Protein AF-A0A9D1US28-F1 (afdb_monomer)

Mean predicted aligned error: 3.9 Å

pLDDT: mean 93.83, std 8.91, range [52.38, 98.56]

Nearest PDB structures (foldseek):
  7jzn-assembly1_E  TM=5.523E-01  e=4.821E+00  synthetic construct
  7z0t-assembly1_G  TM=4.555E-01  e=2.915E+00  Escherichia coli K-12

Radius of gyration: 15.16 Å; Cα contacts (8 Å, |Δi|>4): 61; chains: 1; bounding box: 25×37×44 Å

Structure (mmCIF, N/CA/C/O backbone):
data_AF-A0A9D1US28-F1
#
_entry.id   AF-A0A9D1US28-F1
#
loop_
_atom_site.group_PDB
_atom_site.id
_atom_site.type_symbol
_atom_site.label_atom_id
_atom_site.label_alt_id
_atom_site.label_comp_id
_atom_site.label_asym_id
_atom_site.label_entity_id
_atom_site.label_seq_id
_atom_site.pdbx_PDB_ins_code
_atom_site.Cartn_x
_atom_site.Cartn_y
_atom_site.Cartn_z
_atom_site.occupancy
_atom_site.B_iso_or_equiv
_atom_site.auth_seq_id
_atom_site.auth_comp_id
_atom_site.auth_asym_id
_atom_site.auth_atom_id
_atom_site.pdbx_PDB_model_num
ATOM 1 N N . MET A 1 1 ? 11.626 -25.365 -14.434 1.00 57.00 1 MET A N 1
ATOM 2 C CA . MET A 1 1 ? 10.945 -25.922 -13.248 1.00 57.00 1 MET A CA 1
ATOM 3 C C . MET A 1 1 ? 11.499 -25.301 -11.966 1.00 57.00 1 MET A C 1
ATOM 5 O O . MET A 1 1 ? 10.688 -24.957 -11.132 1.00 57.00 1 MET A O 1
ATOM 9 N N . GLU A 1 2 ? 12.804 -24.998 -11.868 1.00 61.88 2 GLU A N 1
ATOM 10 C CA . GLU A 1 2 ? 13.409 -24.263 -10.725 1.00 61.88 2 GLU A CA 1
ATOM 11 C C . GLU A 1 2 ? 12.805 -22.879 -10.414 1.00 61.88 2 GLU A C 1
ATOM 13 O O . GLU A 1 2 ? 12.661 -22.519 -9.253 1.00 61.88 2 GLU A O 1
ATOM 18 N N . ASN A 1 3 ? 12.403 -22.106 -11.429 1.00 70.25 3 ASN A N 1
ATOM 19 C CA . ASN A 1 3 ? 12.010 -20.700 -11.237 1.00 70.25 3 ASN A CA 1
ATOM 20 C C . ASN A 1 3 ? 10.708 -20.503 -10.425 1.00 70.25 3 ASN A C 1
ATOM 22 O O . ASN A 1 3 ? 10.466 -19.429 -9.883 1.00 70.25 3 ASN A O 1
ATOM 26 N N . THR A 1 4 ? 9.837 -21.515 -10.375 1.00 76.06 4 THR A N 1
ATOM 27 C CA . THR A 1 4 ? 8.559 -21.436 -9.645 1.00 76.06 4 THR A CA 1
ATOM 28 C C . THR A 1 4 ? 8.737 -21.772 -8.166 1.00 76.06 4 THR A C 1
ATOM 30 O O . THR A 1 4 ? 8.129 -21.113 -7.324 1.00 76.06 4 THR A O 1
ATOM 33 N N . ASP A 1 5 ? 9.613 -22.726 -7.847 1.00 83.56 5 ASP A N 1
ATOM 34 C CA . ASP A 1 5 ? 9.913 -23.113 -6.465 1.00 83.56 5 ASP A CA 1
ATOM 35 C C . ASP A 1 5 ? 10.639 -21.983 -5.722 1.00 83.56 5 ASP A C 1
ATOM 37 O O . ASP A 1 5 ? 10.294 -21.664 -4.586 1.00 83.56 5 ASP A O 1
ATOM 41 N N . GLU A 1 6 ? 11.573 -21.298 -6.391 1.00 84.44 6 GLU A N 1
ATOM 42 C CA . GLU A 1 6 ? 12.281 -20.144 -5.823 1.00 84.44 6 GLU A CA 1
ATOM 43 C C . GLU A 1 6 ? 11.338 -18.961 -5.546 1.00 84.44 6 GLU A C 1
ATOM 45 O O . GLU A 1 6 ? 11.380 -18.361 -4.472 1.00 84.44 6 GLU A O 1
ATOM 50 N N . ALA A 1 7 ? 10.427 -18.654 -6.477 1.00 83.56 7 ALA A N 1
ATOM 51 C CA . ALA A 1 7 ? 9.431 -17.599 -6.290 1.00 83.56 7 ALA A CA 1
ATOM 52 C C . ALA A 1 7 ? 8.443 -17.919 -5.154 1.00 83.56 7 ALA A C 1
ATOM 54 O O . ALA A 1 7 ? 8.039 -17.018 -4.415 1.00 83.56 7 ALA A O 1
ATOM 55 N N . SER A 1 8 ? 8.067 -19.193 -4.999 1.00 86.69 8 SER A N 1
ATOM 56 C CA . SER A 1 8 ? 7.229 -19.650 -3.888 1.00 86.69 8 SER A CA 1
ATOM 57 C C . SER A 1 8 ? 7.955 -19.513 -2.550 1.00 86.69 8 SER A C 1
ATOM 59 O O . SER A 1 8 ? 7.395 -18.952 -1.611 1.00 86.69 8 SER A O 1
ATOM 61 N N . ALA A 1 9 ? 9.217 -19.947 -2.476 1.00 91.50 9 ALA A N 1
ATOM 62 C CA . ALA A 1 9 ? 10.036 -19.822 -1.272 1.00 91.50 9 ALA A CA 1
ATOM 63 C C . ALA A 1 9 ? 10.257 -18.352 -0.876 1.00 91.50 9 ALA A C 1
ATOM 65 O O . ALA A 1 9 ? 10.179 -18.001 0.300 1.00 91.50 9 ALA A O 1
ATOM 66 N N . ALA A 1 10 ? 10.472 -17.463 -1.851 1.00 90.62 10 ALA A N 1
ATOM 67 C CA . ALA A 1 10 ? 10.593 -16.030 -1.596 1.00 90.62 10 ALA A CA 1
ATOM 68 C C . ALA A 1 10 ? 9.293 -15.428 -1.034 1.00 90.62 10 ALA A C 1
ATOM 70 O O . ALA A 1 10 ? 9.342 -14.632 -0.097 1.00 90.62 10 ALA A O 1
ATOM 71 N N . ARG A 1 11 ? 8.128 -15.817 -1.572 1.00 90.88 11 ARG A N 1
ATOM 72 C CA . ARG A 1 11 ? 6.821 -15.386 -1.043 1.00 90.88 11 ARG A CA 1
ATOM 73 C C . ARG A 1 11 ? 6.605 -15.856 0.390 1.00 90.88 11 ARG A C 1
ATOM 75 O O . ARG A 1 11 ? 6.165 -15.064 1.217 1.00 90.88 11 ARG A O 1
ATOM 82 N N . GLU A 1 12 ? 6.945 -17.106 0.687 1.00 93.06 12 GLU A N 1
ATOM 83 C CA . GLU A 1 12 ? 6.865 -17.653 2.043 1.00 93.06 12 GLU A CA 1
ATOM 84 C C . GLU A 1 12 ? 7.773 -16.887 3.013 1.00 93.06 12 GLU A C 1
ATOM 86 O O . GLU A 1 12 ? 7.319 -16.459 4.072 1.00 93.06 12 GLU A O 1
ATOM 91 N N . ALA A 1 13 ? 9.023 -16.620 2.624 1.00 96.25 13 ALA A N 1
ATOM 92 C CA . ALA A 1 13 ? 9.955 -15.847 3.440 1.00 96.25 13 ALA A CA 1
ATOM 93 C C . ALA A 1 13 ? 9.438 -14.425 3.731 1.00 96.25 13 ALA A C 1
ATOM 95 O O . ALA A 1 13 ? 9.567 -13.940 4.853 1.00 96.25 13 ALA A O 1
ATOM 96 N N . ILE A 1 14 ? 8.817 -13.766 2.744 1.00 96.12 14 ILE A N 1
ATOM 97 C CA . ILE A 1 14 ? 8.193 -12.448 2.933 1.00 96.12 14 ILE A CA 1
ATOM 98 C C . ILE A 1 14 ? 7.000 -12.542 3.886 1.00 96.12 14 ILE A C 1
ATOM 100 O O . ILE A 1 14 ? 6.879 -11.697 4.767 1.00 96.12 14 ILE A O 1
ATOM 104 N N . ALA A 1 15 ? 6.131 -13.544 3.734 1.00 94.06 15 ALA A N 1
ATOM 105 C CA . ALA A 1 15 ? 4.972 -13.714 4.606 1.00 94.06 15 ALA A CA 1
ATOM 106 C C . ALA A 1 15 ? 5.394 -13.916 6.071 1.00 94.06 15 ALA A C 1
ATOM 108 O O . ALA A 1 15 ? 4.874 -13.244 6.958 1.00 94.06 15 ALA A O 1
ATOM 109 N N . LEU A 1 16 ? 6.397 -14.766 6.316 1.00 96.44 16 LEU A N 1
ATOM 110 C CA . LEU A 1 16 ? 6.958 -14.977 7.654 1.00 96.44 16 LEU A CA 1
ATOM 111 C C . LEU A 1 16 ? 7.552 -13.691 8.236 1.00 96.44 16 LEU A C 1
ATOM 113 O O . LEU A 1 16 ? 7.298 -13.360 9.391 1.00 96.44 16 LEU A O 1
ATOM 117 N N . TRP A 1 17 ? 8.299 -12.945 7.42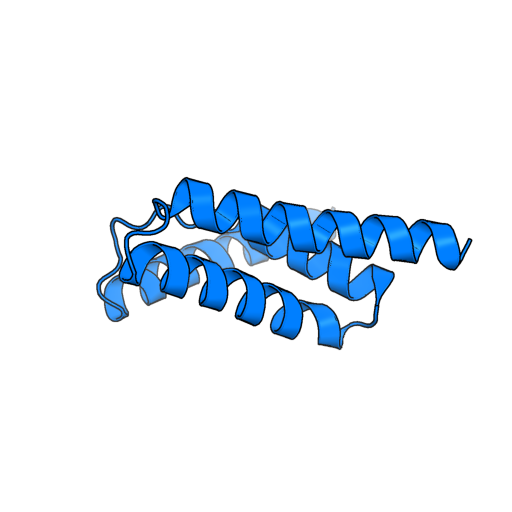3 1.00 97.88 17 TRP A N 1
ATOM 118 C CA . TRP A 1 17 ? 8.874 -11.671 7.839 1.00 97.88 17 TRP A CA 1
ATOM 119 C C . TRP A 1 17 ? 7.807 -10.622 8.176 1.00 97.88 17 TRP A C 1
ATOM 121 O O . TRP A 1 17 ? 7.961 -9.869 9.134 1.00 97.88 17 TRP A O 1
ATOM 131 N N . VAL A 1 18 ? 6.713 -10.566 7.412 1.00 97.44 18 VAL A N 1
ATOM 132 C CA . VAL A 1 18 ? 5.597 -9.650 7.688 1.00 97.44 18 VAL A CA 1
ATOM 133 C C . VAL A 1 18 ? 4.929 -9.988 9.016 1.00 97.44 18 VAL A C 1
ATOM 135 O O . VAL A 1 18 ? 4.663 -9.071 9.787 1.00 97.44 18 VAL A O 1
ATOM 138 N N . GLU A 1 19 ? 4.708 -11.265 9.327 1.00 97.44 19 GLU A N 1
ATOM 139 C CA . GLU A 1 19 ? 4.154 -11.653 10.630 1.00 97.44 19 GLU A CA 1
ATOM 140 C C . GLU A 1 19 ? 5.113 -11.333 11.790 1.00 97.44 19 GLU A C 1
ATOM 142 O O . GLU A 1 19 ? 4.680 -10.788 12.804 1.00 97.44 19 GLU A O 1
ATOM 147 N N . GLU A 1 20 ? 6.422 -11.564 11.630 1.00 98.44 20 GLU A N 1
ATOM 148 C CA . GLU A 1 20 ? 7.435 -11.164 12.621 1.00 98.44 20 GLU A CA 1
ATOM 149 C C . GLU A 1 20 ? 7.440 -9.643 12.849 1.00 98.44 20 GLU A C 1
ATOM 151 O O . GLU A 1 20 ? 7.442 -9.173 13.991 1.00 98.44 20 GLU A O 1
ATOM 156 N N . LEU A 1 21 ? 7.377 -8.857 11.771 1.00 98.25 21 LEU A N 1
ATOM 157 C CA . LEU A 1 21 ? 7.278 -7.403 11.858 1.00 98.25 21 LEU A CA 1
ATOM 158 C C . LEU A 1 21 ? 5.991 -6.951 12.540 1.00 98.25 21 LEU A C 1
ATOM 160 O O . LEU A 1 21 ? 6.051 -6.067 13.392 1.00 98.25 21 LEU A O 1
ATOM 164 N N . LYS A 1 22 ? 4.840 -7.529 12.182 1.00 97.94 22 LYS A N 1
ATOM 165 C CA . LYS A 1 22 ? 3.555 -7.182 12.801 1.00 97.94 22 LYS A CA 1
ATOM 166 C C . LYS A 1 22 ? 3.600 -7.406 14.306 1.00 97.94 22 LYS A C 1
ATOM 168 O O . LYS A 1 22 ? 3.184 -6.524 15.051 1.00 97.94 22 LYS A O 1
ATOM 173 N N . HIS A 1 23 ? 4.168 -8.533 14.725 1.00 98.19 23 HIS A N 1
ATOM 174 C CA . HIS A 1 23 ? 4.336 -8.867 16.129 1.00 98.19 23 HIS A CA 1
ATOM 175 C C . HIS A 1 23 ? 5.213 -7.846 16.866 1.00 98.19 23 HIS A C 1
ATOM 177 O O . HIS A 1 23 ? 4.814 -7.280 17.881 1.00 98.19 23 HIS A O 1
ATOM 183 N N . HIS A 1 24 ? 6.403 -7.549 16.335 1.00 98.44 24 HIS A N 1
ATOM 184 C CA . HIS A 1 24 ? 7.332 -6.607 16.968 1.00 98.44 24 HIS A CA 1
ATOM 185 C C . HIS A 1 24 ? 6.869 -5.144 16.932 1.00 98.44 24 HIS A C 1
ATOM 187 O O . HIS A 1 24 ? 7.369 -4.330 17.709 1.00 98.44 24 HIS A O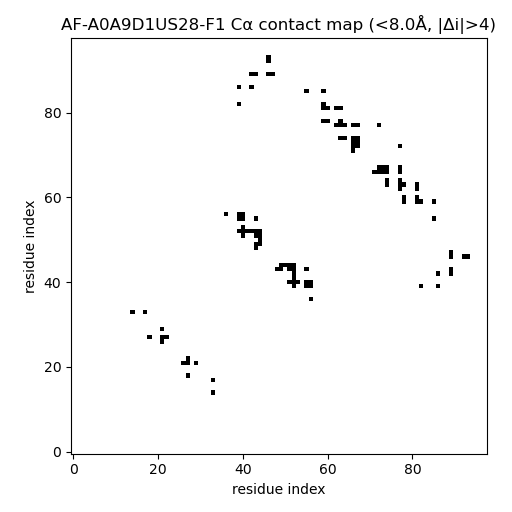 1
ATOM 193 N N . LEU A 1 25 ? 5.942 -4.809 16.035 1.00 97.81 25 LEU A N 1
ATOM 194 C CA . LEU A 1 25 ? 5.327 -3.487 15.924 1.00 97.81 25 LEU A CA 1
ATOM 195 C C . LEU A 1 25 ? 3.957 -3.401 16.616 1.00 97.81 25 LEU A C 1
ATOM 197 O O . LEU A 1 25 ? 3.328 -2.349 16.535 1.00 97.81 25 LEU A O 1
ATOM 201 N N . GLU A 1 26 ? 3.516 -4.467 17.292 1.00 97.81 26 GLU A N 1
ATOM 202 C CA . GLU A 1 26 ? 2.252 -4.536 18.042 1.00 97.81 26 GLU A CA 1
ATOM 203 C C . GLU A 1 26 ? 1.005 -4.277 17.165 1.00 97.81 26 GLU A C 1
ATOM 205 O O . GLU A 1 26 ? 0.059 -3.596 17.566 1.00 97.81 26 GLU A O 1
ATOM 210 N N . ILE A 1 27 ? 1.008 -4.815 15.940 1.00 95.81 27 ILE A N 1
ATOM 211 C CA . ILE A 1 27 ? -0.074 -4.686 14.946 1.00 95.81 27 ILE A CA 1
ATOM 212 C C . ILE A 1 27 ? -0.566 -6.048 14.422 1.00 95.81 27 ILE A C 1
ATOM 214 O O . ILE A 1 27 ? -0.970 -6.164 13.264 1.00 95.81 27 ILE A O 1
ATOM 218 N N . ASP A 1 28 ? -0.538 -7.091 15.255 1.00 96.75 28 ASP A N 1
ATOM 219 C CA . ASP A 1 28 ? -0.895 -8.474 14.894 1.00 96.75 28 ASP A CA 1
ATOM 220 C C . ASP A 1 28 ? -2.276 -8.587 14.209 1.00 96.75 28 ASP A C 1
ATOM 222 O O . ASP A 1 28 ? -2.439 -9.328 13.236 1.00 96.75 28 ASP A O 1
ATOM 226 N N . GLU A 1 29 ? -3.241 -7.785 14.666 1.00 94.75 29 GLU A N 1
ATOM 227 C CA . GLU A 1 29 ? -4.635 -7.763 14.193 1.00 94.75 29 GLU A CA 1
ATOM 228 C C . GLU A 1 29 ? -4.843 -6.973 12.887 1.00 94.75 29 GLU A C 1
ATOM 230 O O . GLU A 1 29 ? -5.951 -6.936 12.350 1.00 94.75 29 GLU A O 1
ATOM 235 N N . VAL A 1 30 ? -3.812 -6.297 12.364 1.00 93.69 30 VAL A N 1
ATOM 236 C CA . VAL A 1 30 ? -3.941 -5.508 11.131 1.00 93.69 30 VAL A CA 1
ATOM 237 C C . VAL 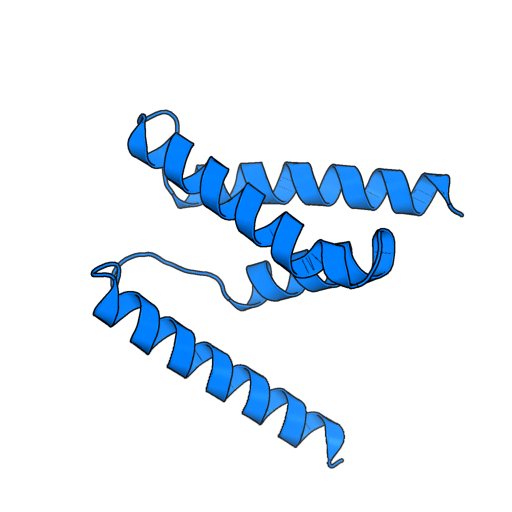A 1 30 ? -3.923 -6.444 9.913 1.00 93.69 30 VAL A C 1
ATOM 239 O O . VAL A 1 30 ? -2.937 -7.163 9.714 1.00 93.69 30 VAL A O 1
ATOM 242 N N . PRO A 1 31 ? -4.969 -6.437 9.059 1.00 92.06 31 PRO A N 1
ATOM 243 C CA . PRO A 1 31 ? -5.073 -7.341 7.916 1.00 92.06 31 PRO A CA 1
ATOM 244 C C . PRO A 1 31 ? -4.212 -6.850 6.738 1.00 92.06 31 PRO A C 1
ATOM 246 O O . PRO A 1 31 ? -4.713 -6.266 5.779 1.00 92.06 31 PRO A O 1
ATOM 249 N N . ILE A 1 32 ? -2.895 -7.061 6.818 1.00 93.38 32 ILE A N 1
ATOM 250 C CA . ILE A 1 32 ? -1.944 -6.667 5.768 1.00 93.38 32 ILE A CA 1
ATOM 251 C C . ILE A 1 32 ? -2.027 -7.636 4.577 1.00 93.38 32 ILE A C 1
ATOM 253 O O . ILE A 1 32 ? -1.610 -8.789 4.673 1.00 93.38 32 ILE A O 1
ATOM 257 N N . ASP A 1 33 ? -2.490 -7.147 3.425 1.00 94.12 33 ASP A N 1
ATOM 258 C CA . ASP A 1 33 ? -2.470 -7.889 2.157 1.00 94.12 33 ASP A CA 1
ATOM 259 C C . ASP A 1 33 ? -1.108 -7.738 1.450 1.00 94.12 33 ASP A C 1
ATOM 261 O O . ASP A 1 33 ? -0.851 -6.786 0.704 1.00 94.12 33 ASP A O 1
ATOM 265 N N . VAL A 1 34 ? -0.207 -8.688 1.710 1.00 94.88 34 VAL A N 1
ATOM 266 C CA . VAL A 1 34 ? 1.152 -8.713 1.144 1.00 94.88 34 VAL A CA 1
ATOM 267 C C . VAL A 1 34 ? 1.137 -8.823 -0.382 1.00 94.88 34 VAL A C 1
ATOM 269 O O . VAL A 1 34 ? 1.921 -8.147 -1.052 1.00 94.88 34 VAL A O 1
ATOM 272 N N . ASP A 1 35 ? 0.250 -9.642 -0.950 1.00 94.25 35 ASP A N 1
ATOM 273 C CA . ASP A 1 35 ? 0.172 -9.842 -2.398 1.00 94.25 35 ASP A CA 1
ATOM 274 C C . ASP A 1 35 ? -0.264 -8.552 -3.107 1.00 94.25 35 ASP A C 1
ATOM 276 O O . ASP A 1 35 ? 0.330 -8.178 -4.125 1.00 94.25 35 ASP A O 1
ATOM 280 N N . ALA A 1 36 ? -1.239 -7.824 -2.553 1.00 94.75 36 ALA A N 1
ATOM 281 C CA . ALA A 1 36 ? -1.660 -6.529 -3.082 1.00 94.75 36 ALA A CA 1
ATOM 282 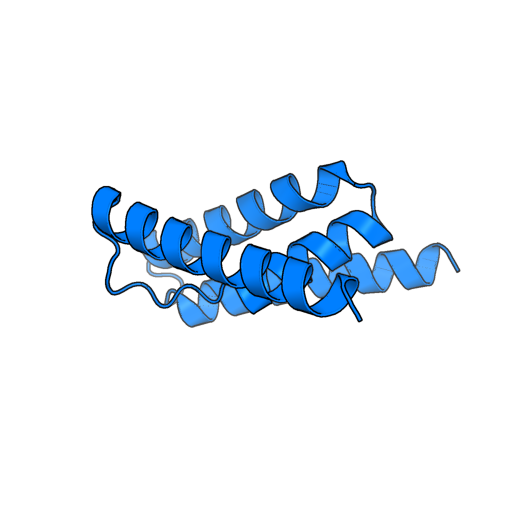C C . ALA A 1 36 ? -0.540 -5.477 -3.015 1.00 94.75 36 ALA A C 1
ATOM 284 O O . ALA A 1 36 ? -0.306 -4.764 -3.997 1.00 94.75 36 ALA A O 1
ATOM 285 N N . ILE A 1 37 ? 0.202 -5.411 -1.902 1.00 96.50 37 ILE A N 1
ATOM 286 C CA . ILE A 1 37 ? 1.342 -4.491 -1.743 1.00 96.50 37 ILE A CA 1
ATOM 287 C C . ILE A 1 37 ? 2.427 -4.787 -2.786 1.00 96.50 37 ILE A C 1
ATOM 289 O O . ILE A 1 37 ? 2.906 -3.873 -3.465 1.00 96.50 37 ILE A O 1
ATOM 293 N N . LEU A 1 38 ? 2.807 -6.058 -2.949 1.00 96.19 38 LEU A N 1
ATOM 294 C CA . LEU A 1 38 ? 3.828 -6.466 -3.916 1.00 96.19 38 LEU A CA 1
ATOM 295 C C . LEU A 1 38 ? 3.369 -6.248 -5.364 1.00 96.19 38 LEU A C 1
ATOM 297 O O . LEU A 1 38 ? 4.183 -5.855 -6.204 1.00 96.19 38 LEU A O 1
ATOM 301 N N . LYS A 1 39 ? 2.077 -6.443 -5.658 1.00 96.75 39 LYS A N 1
ATOM 302 C CA . LYS A 1 39 ? 1.490 -6.126 -6.966 1.00 96.75 39 LYS A CA 1
ATOM 303 C C . LYS A 1 39 ? 1.626 -4.637 -7.282 1.00 96.75 39 LYS A C 1
ATOM 305 O O . LYS A 1 39 ? 2.183 -4.303 -8.326 1.00 96.75 39 LYS A O 1
ATOM 310 N N . LEU A 1 40 ? 1.204 -3.756 -6.371 1.00 98.25 40 LEU A N 1
ATOM 311 C CA . LEU A 1 40 ? 1.307 -2.303 -6.550 1.00 98.25 40 LEU A CA 1
ATOM 312 C C . LEU A 1 40 ? 2.766 -1.848 -6.717 1.00 98.25 40 LEU A C 1
ATOM 314 O O . LEU A 1 40 ? 3.083 -1.048 -7.600 1.00 98.25 40 LEU A O 1
ATOM 318 N N . ALA A 1 41 ? 3.675 -2.382 -5.897 1.00 98.25 41 ALA A N 1
ATOM 319 C CA . ALA A 1 41 ? 5.106 -2.117 -6.019 1.00 98.25 41 ALA A CA 1
ATOM 320 C C . ALA A 1 41 ? 5.633 -2.521 -7.405 1.00 98.25 41 ALA A C 1
ATOM 322 O O . ALA A 1 41 ? 6.352 -1.755 -8.051 1.00 98.25 41 ALA A O 1
ATOM 323 N N . GLY A 1 42 ? 5.248 -3.710 -7.877 1.00 97.88 42 GLY A N 1
ATOM 324 C CA . GLY A 1 42 ? 5.581 -4.207 -9.205 1.00 97.88 42 GLY A CA 1
ATOM 325 C C . GLY A 1 42 ? 5.078 -3.277 -10.307 1.00 97.88 42 GLY A C 1
ATOM 326 O O . GLY A 1 42 ? 5.865 -2.869 -11.159 1.00 97.88 42 GLY A O 1
ATOM 327 N N . GLU A 1 43 ? 3.804 -2.891 -10.279 1.00 98.19 43 GLU A N 1
ATOM 328 C CA . GLU A 1 43 ? 3.205 -1.957 -11.245 1.00 98.19 43 GLU A CA 1
ATOM 329 C C . GLU A 1 43 ? 3.982 -0.631 -11.298 1.00 98.19 43 GLU A C 1
ATOM 331 O O . GLU A 1 43 ? 4.367 -0.169 -12.379 1.00 98.19 43 GLU A O 1
ATOM 336 N N . ALA A 1 44 ? 4.317 -0.061 -10.138 1.00 98.44 44 ALA A N 1
ATOM 337 C CA . ALA A 1 44 ? 5.101 1.166 -10.046 1.00 98.44 44 ALA A CA 1
ATOM 338 C C . ALA A 1 44 ? 6.521 1.015 -10.619 1.00 98.44 44 ALA A C 1
ATOM 340 O O . ALA A 1 44 ? 6.987 1.879 -11.371 1.00 98.44 44 ALA A O 1
ATOM 341 N N . ALA A 1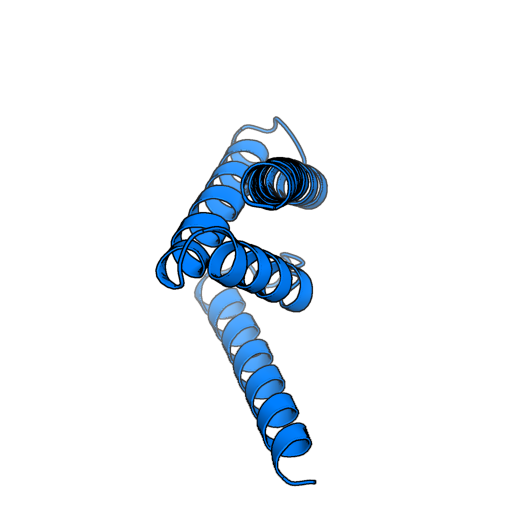 45 ? 7.206 -0.087 -10.302 1.00 98.31 45 ALA A N 1
ATOM 342 C CA . ALA A 1 45 ? 8.559 -0.358 -10.781 1.00 98.31 45 ALA A CA 1
ATOM 343 C C . ALA A 1 45 ? 8.644 -0.495 -12.307 1.00 98.31 45 ALA A C 1
ATOM 345 O O . ALA A 1 45 ? 9.628 -0.043 -12.896 1.00 98.31 45 ALA A O 1
ATOM 346 N N . HIS A 1 46 ? 7.636 -1.112 -12.932 1.00 97.44 46 HIS A N 1
ATOM 347 C CA . HIS A 1 46 ? 7.595 -1.304 -14.384 1.00 97.44 46 HIS A CA 1
ATOM 348 C C . HIS A 1 46 ? 7.175 -0.033 -15.131 1.00 97.44 46 HIS A C 1
ATOM 350 O O . HIS A 1 46 ? 7.701 0.242 -16.206 1.00 97.44 46 HIS A O 1
ATOM 356 N N . THR A 1 47 ? 6.261 0.754 -14.562 1.00 97.50 47 THR A N 1
ATOM 357 C CA . THR A 1 47 ? 5.658 1.910 -15.247 1.00 97.50 47 THR A CA 1
ATOM 358 C C . THR A 1 47 ? 6.461 3.204 -15.078 1.00 97.50 47 THR A C 1
ATOM 360 O O . THR A 1 47 ? 6.464 4.077 -15.952 1.00 97.50 47 THR A O 1
ATOM 363 N N . VAL A 1 48 ? 7.123 3.380 -13.929 1.00 96.94 48 VAL A N 1
ATOM 364 C CA . VAL A 1 48 ? 7.865 4.609 -13.607 1.00 96.94 48 VAL A CA 1
ATOM 365 C C . VAL A 1 48 ? 9.364 4.374 -13.759 1.00 96.94 48 VAL A C 1
ATOM 367 O O . VAL A 1 48 ? 9.947 4.848 -14.727 1.00 96.94 48 VAL A O 1
ATOM 370 N N . VAL A 1 49 ? 9.968 3.669 -12.798 1.00 97.56 49 VAL A N 1
ATOM 371 C CA . VAL A 1 49 ? 11.350 3.157 -12.753 1.00 97.56 49 VAL A CA 1
ATOM 372 C C . VAL A 1 49 ? 11.458 2.211 -11.552 1.00 97.56 49 VAL A C 1
ATOM 374 O O . VAL A 1 49 ? 10.705 2.365 -10.593 1.00 97.56 49 VAL A O 1
ATOM 377 N N . ARG A 1 50 ? 12.438 1.294 -11.519 1.00 97.75 50 ARG A N 1
ATOM 378 C CA . ARG A 1 50 ? 12.584 0.326 -10.407 1.00 97.75 50 ARG A CA 1
ATOM 379 C C . ARG A 1 50 ? 12.518 0.938 -8.990 1.00 97.75 50 ARG A C 1
ATOM 381 O O . ARG A 1 50 ? 11.820 0.360 -8.161 1.00 97.75 50 ARG A O 1
ATOM 388 N N . PRO A 1 51 ? 13.154 2.091 -8.685 1.00 98.25 51 PRO A N 1
ATOM 389 C CA . PRO A 1 51 ? 13.044 2.722 -7.364 1.00 98.25 51 PRO A CA 1
ATOM 390 C C . PRO A 1 51 ? 11.644 3.232 -6.982 1.00 98.25 51 PRO A C 1
ATOM 392 O O . PRO A 1 51 ? 11.432 3.585 -5.826 1.00 98.25 51 PRO A O 1
ATOM 395 N N . ALA A 1 52 ? 10.685 3.286 -7.910 1.00 98.38 52 ALA A N 1
ATOM 396 C CA . ALA A 1 52 ? 9.325 3.736 -7.623 1.00 98.38 52 ALA A CA 1
ATOM 397 C C . ALA A 1 52 ? 8.529 2.738 -6.769 1.00 98.38 52 ALA A C 1
ATOM 399 O O . ALA A 1 52 ? 7.623 3.169 -6.061 1.00 98.38 52 ALA A O 1
ATOM 400 N N . ALA A 1 53 ? 8.882 1.445 -6.788 1.00 98.50 53 ALA A N 1
ATOM 401 C CA . ALA A 1 53 ? 8.258 0.416 -5.951 1.00 98.50 53 ALA A CA 1
ATOM 402 C C . ALA A 1 53 ? 8.194 0.817 -4.461 1.00 98.50 53 ALA A C 1
ATOM 404 O O . ALA A 1 53 ? 7.089 1.032 -3.962 1.00 98.50 53 ALA A O 1
ATOM 405 N N . PRO A 1 54 ? 9.333 0.991 -3.755 1.00 98.25 54 PRO A N 1
ATOM 406 C CA . PRO A 1 54 ? 9.317 1.307 -2.326 1.00 98.25 54 PRO A CA 1
ATOM 407 C C . PRO A 1 54 ? 8.727 2.687 -2.015 1.00 98.25 54 PRO A C 1
ATOM 409 O O . PRO A 1 54 ? 8.078 2.859 -0.987 1.00 98.25 54 PRO A O 1
ATOM 412 N N . VAL A 1 55 ? 8.928 3.678 -2.892 1.00 98.50 55 VAL A N 1
ATOM 413 C CA . VAL A 1 55 ? 8.386 5.033 -2.689 1.00 98.50 55 VAL A CA 1
ATOM 414 C C . VAL A 1 55 ? 6.859 5.020 -2.757 1.00 98.50 55 VAL A C 1
ATOM 416 O O . VAL A 1 55 ? 6.205 5.653 -1.932 1.00 98.50 55 VAL A O 1
ATOM 419 N N . THR A 1 56 ? 6.291 4.267 -3.703 1.00 98.56 56 THR A N 1
ATOM 420 C CA . THR A 1 56 ? 4.838 4.154 -3.876 1.00 98.56 56 THR A CA 1
ATOM 421 C C . THR A 1 56 ? 4.203 3.494 -2.660 1.00 98.56 56 THR A C 1
ATOM 423 O O . THR A 1 56 ? 3.309 4.080 -2.058 1.00 98.56 56 THR A O 1
ATOM 426 N N . THR A 1 57 ? 4.700 2.324 -2.248 1.00 98.19 57 THR A N 1
ATOM 427 C CA . THR A 1 57 ? 4.114 1.576 -1.125 1.00 98.19 57 THR A CA 1
ATOM 428 C C . THR A 1 57 ? 4.277 2.287 0.215 1.00 98.19 57 THR A C 1
ATOM 430 O O . THR A 1 57 ? 3.397 2.194 1.067 1.00 98.19 57 THR A O 1
ATOM 433 N N . PHE A 1 58 ? 5.373 3.028 0.414 1.00 98.44 58 PHE A N 1
ATOM 434 C CA . PHE A 1 58 ? 5.540 3.847 1.615 1.00 98.44 58 PHE A CA 1
ATOM 435 C C . PHE A 1 58 ? 4.483 4.955 1.689 1.00 98.44 58 PHE A C 1
ATOM 437 O O . PHE A 1 58 ? 3.837 5.116 2.720 1.00 98.44 58 PHE A O 1
ATOM 444 N N . ILE A 1 59 ? 4.283 5.709 0.602 1.00 98.50 59 ILE A N 1
ATOM 445 C CA . ILE A 1 59 ? 3.335 6.831 0.585 1.00 98.50 59 ILE A CA 1
ATOM 446 C C . ILE A 1 59 ? 1.893 6.334 0.736 1.00 98.50 59 ILE A C 1
ATOM 448 O O . ILE A 1 59 ? 1.142 6.917 1.517 1.00 98.50 59 ILE A O 1
ATOM 452 N N . THR A 1 60 ? 1.501 5.264 0.035 1.00 98.38 60 THR A N 1
ATOM 453 C CA . THR A 1 60 ? 0.137 4.722 0.148 1.00 98.38 60 THR A CA 1
ATOM 454 C C . THR A 1 60 ? -0.147 4.203 1.554 1.00 98.38 60 THR A C 1
ATOM 456 O O . THR A 1 60 ? -1.179 4.552 2.127 1.00 98.38 60 THR A O 1
ATOM 459 N N . GLY A 1 61 ? 0.792 3.462 2.153 1.00 97.69 61 GLY A N 1
ATOM 460 C CA . GLY A 1 61 ? 0.683 3.002 3.538 1.00 97.69 61 GLY A CA 1
ATOM 461 C C . GLY A 1 61 ? 0.644 4.154 4.546 1.00 97.69 61 GLY A C 1
ATOM 462 O O . GLY A 1 61 ? -0.178 4.151 5.460 1.00 97.69 61 GLY A O 1
ATOM 463 N N . TYR A 1 62 ? 1.477 5.182 4.354 1.00 98.25 62 TYR A N 1
ATOM 464 C CA . TYR A 1 62 ? 1.506 6.359 5.224 1.00 98.25 62 TYR A CA 1
ATOM 465 C C . TYR A 1 62 ? 0.180 7.131 5.201 1.00 98.25 62 TYR A C 1
ATOM 467 O O . TYR A 1 62 ? -0.351 7.477 6.255 1.00 98.25 62 TYR A O 1
ATOM 475 N N . VAL A 1 63 ? -0.392 7.364 4.016 1.00 98.00 63 VAL A N 1
ATOM 476 C CA . VAL A 1 63 ? -1.691 8.042 3.877 1.00 98.00 63 VAL A CA 1
ATOM 477 C C . VAL A 1 63 ? -2.825 7.198 4.459 1.00 98.00 63 VAL A C 1
ATOM 479 O O . VAL A 1 63 ? -3.689 7.750 5.138 1.00 98.00 63 VAL A O 1
ATOM 482 N N . ALA A 1 64 ? -2.805 5.876 4.262 1.00 96.94 64 ALA A N 1
ATOM 483 C CA . ALA A 1 64 ? -3.796 4.987 4.860 1.00 96.94 64 ALA A CA 1
ATOM 484 C C . ALA A 1 64 ? -3.758 5.045 6.398 1.00 96.94 64 ALA A C 1
ATOM 486 O O . ALA A 1 64 ? -4.793 5.228 7.041 1.00 96.94 64 ALA A O 1
ATOM 487 N N . GLY A 1 65 ? -2.556 4.993 6.982 1.00 96.50 65 GLY A N 1
ATOM 488 C CA . GLY A 1 65 ? -2.356 5.147 8.424 1.00 96.50 65 GLY A CA 1
ATOM 489 C C . GLY A 1 65 ? -2.798 6.516 8.948 1.00 96.50 65 GLY A C 1
ATOM 490 O O . GLY A 1 65 ? -3.446 6.592 9.990 1.00 96.50 65 GLY A O 1
ATOM 491 N N . LEU A 1 66 ? -2.524 7.603 8.216 1.00 98.31 66 LEU A N 1
ATOM 492 C CA . LEU A 1 66 ? -3.002 8.945 8.570 1.00 98.31 66 LEU A CA 1
ATOM 493 C C . LEU A 1 66 ? -4.534 9.049 8.551 1.00 98.31 66 LEU A C 1
ATOM 495 O O . LEU A 1 66 ? -5.121 9.640 9.461 1.00 98.31 66 LEU A O 1
ATOM 499 N N . ALA A 1 67 ? -5.192 8.484 7.538 1.00 98.00 67 ALA A N 1
ATOM 500 C CA . ALA A 1 67 ? -6.650 8.494 7.428 1.00 98.00 67 ALA A CA 1
ATOM 501 C C . ALA A 1 67 ? -7.309 7.693 8.563 1.00 98.00 67 ALA A C 1
ATOM 503 O O . ALA A 1 67 ? -8.277 8.160 9.165 1.00 98.00 67 ALA A O 1
ATOM 504 N N . GLN A 1 68 ? -6.734 6.540 8.918 1.00 96.75 68 GLN A N 1
ATOM 505 C CA . GLN A 1 68 ? -7.179 5.754 10.066 1.00 96.75 68 GLN A CA 1
ATOM 506 C C . GLN A 1 68 ? -6.973 6.508 11.387 1.00 96.75 68 GLN A C 1
ATOM 508 O O . GLN A 1 68 ? -7.904 6.624 12.182 1.00 96.75 68 GLN A O 1
ATOM 513 N N . ALA A 1 69 ? -5.781 7.066 11.615 1.00 96.88 69 ALA A N 1
ATOM 514 C CA . ALA A 1 69 ? -5.443 7.771 12.853 1.00 96.88 69 ALA A CA 1
ATOM 515 C C . ALA A 1 69 ? -6.273 9.047 13.071 1.00 96.88 69 ALA A C 1
ATOM 517 O O . ALA A 1 69 ? -6.542 9.430 14.208 1.00 96.88 69 ALA A O 1
ATOM 518 N N . SER A 1 70 ? -6.691 9.706 11.989 1.00 97.75 70 SER A N 1
ATOM 519 C CA . SER A 1 70 ? -7.559 10.889 12.035 1.00 97.75 70 SER A CA 1
ATOM 520 C C . SER A 1 70 ? -9.054 10.559 12.113 1.00 97.75 70 SER A C 1
ATOM 522 O O . SER A 1 70 ? -9.867 11.473 12.259 1.00 97.75 70 SER A O 1
ATOM 524 N N . GLY A 1 71 ? -9.432 9.279 12.021 1.00 97.50 71 GLY A N 1
ATOM 525 C CA . GLY A 1 71 ? -10.828 8.840 11.982 1.00 97.50 71 GLY A CA 1
ATOM 526 C C . GLY A 1 71 ? -11.555 9.186 10.680 1.00 97.50 71 GLY A C 1
ATOM 527 O O . GLY A 1 71 ? -12.783 9.147 10.648 1.00 97.50 71 GLY A O 1
ATOM 528 N N . GLN A 1 72 ? -10.829 9.542 9.614 1.00 97.50 72 GLN A N 1
ATOM 529 C CA . GLN A 1 72 ? -11.420 9.854 8.310 1.00 97.50 72 GLN A CA 1
ATOM 530 C C . GLN A 1 72 ? -11.994 8.618 7.614 1.00 97.50 72 GLN A C 1
ATOM 532 O O . GLN A 1 72 ? -13.020 8.724 6.948 1.00 97.50 72 GLN A O 1
ATOM 537 N N . ALA A 1 73 ? -11.330 7.471 7.752 1.00 97.44 73 ALA A N 1
ATOM 538 C CA . ALA A 1 73 ? -11.741 6.198 7.169 1.00 97.44 73 ALA A CA 1
ATOM 539 C C . ALA A 1 73 ? -11.162 5.031 7.981 1.00 97.44 73 ALA A C 1
ATOM 541 O O . ALA A 1 73 ? -10.168 5.190 8.690 1.00 97.44 73 ALA A O 1
ATOM 542 N N . GLY A 1 74 ? -11.766 3.846 7.870 1.00 96.44 74 GLY A N 1
ATOM 543 C CA . GLY A 1 74 ? -11.182 2.618 8.422 1.00 96.44 74 GLY A CA 1
ATOM 544 C C . GLY A 1 74 ? -9.916 2.192 7.664 1.00 96.44 74 GLY A C 1
ATOM 545 O O . GLY A 1 74 ? -9.704 2.615 6.529 1.00 96.44 74 GLY A O 1
ATOM 546 N N . TYR A 1 75 ? -9.095 1.321 8.262 1.00 93.88 75 TYR A N 1
ATOM 547 C CA . TYR A 1 75 ? -7.849 0.823 7.653 1.00 93.88 75 TYR A CA 1
ATOM 548 C C . TYR A 1 75 ? -8.051 0.262 6.235 1.00 93.88 75 TYR A C 1
ATOM 550 O O . TYR A 1 75 ? -7.344 0.649 5.305 1.00 93.88 75 TYR A O 1
ATOM 558 N N . GLU A 1 76 ? -9.033 -0.627 6.062 1.00 94.81 76 GLU A N 1
ATOM 559 C CA . GLU A 1 76 ? -9.317 -1.279 4.778 1.00 94.81 76 GLU A CA 1
ATOM 560 C C . GLU A 1 76 ? -9.759 -0.270 3.712 1.00 94.81 76 GLU A C 1
ATOM 562 O O . GLU A 1 76 ? -9.252 -0.273 2.592 1.00 94.81 76 GLU A O 1
ATOM 567 N N . GLU A 1 77 ? -10.672 0.638 4.071 1.00 96.62 77 GLU A N 1
ATOM 568 C CA . GLU A 1 77 ? -11.166 1.676 3.166 1.00 96.62 77 GLU A CA 1
ATOM 569 C C . GLU A 1 77 ? -10.048 2.638 2.756 1.00 96.62 77 GLU A C 1
ATOM 571 O O . GLU A 1 77 ? -9.892 2.932 1.570 1.00 96.62 77 GLU A O 1
ATOM 576 N N . ALA A 1 78 ? -9.242 3.085 3.719 1.00 97.25 78 ALA A N 1
ATOM 577 C CA . ALA A 1 78 ? -8.131 3.990 3.476 1.00 97.25 78 ALA A CA 1
ATOM 578 C C . ALA A 1 78 ? -7.041 3.346 2.605 1.00 97.25 78 ALA A C 1
ATOM 580 O O . ALA A 1 78 ? -6.536 3.977 1.675 1.00 97.25 78 ALA A O 1
ATOM 581 N N . THR A 1 79 ? -6.709 2.079 2.865 1.00 96.81 79 THR A N 1
ATOM 582 C CA . THR A 1 79 ? -5.719 1.315 2.091 1.00 96.81 79 THR A CA 1
ATOM 583 C C . THR A 1 79 ? -6.194 1.091 0.660 1.00 96.81 79 THR A C 1
ATOM 585 O O . THR A 1 79 ? -5.429 1.307 -0.286 1.00 96.81 79 THR A O 1
ATOM 588 N N . ARG A 1 80 ? -7.469 0.719 0.482 1.00 96.31 80 ARG A N 1
ATOM 589 C CA . ARG A 1 80 ? -8.092 0.562 -0.836 1.00 96.31 80 ARG A CA 1
ATOM 590 C C . ARG A 1 80 ? -8.063 1.876 -1.613 1.00 96.31 80 ARG A C 1
ATOM 592 O O . ARG A 1 80 ? -7.539 1.899 -2.721 1.00 96.31 80 ARG A O 1
ATOM 599 N N . ALA A 1 81 ? -8.541 2.971 -1.021 1.00 97.50 81 ALA A N 1
ATOM 600 C CA . ALA A 1 81 ? -8.580 4.274 -1.683 1.00 97.50 81 ALA A CA 1
ATOM 601 C C . ALA A 1 81 ? -7.175 4.779 -2.065 1.00 97.50 81 ALA A C 1
ATOM 603 O O . ALA A 1 81 ? -6.968 5.258 -3.179 1.00 97.50 81 ALA A O 1
ATOM 604 N N . ALA A 1 82 ? -6.185 4.638 -1.176 1.00 97.81 82 ALA A N 1
ATOM 605 C CA . ALA A 1 82 ? -4.805 5.024 -1.471 1.00 97.81 82 ALA A CA 1
ATOM 606 C C . ALA A 1 82 ? -4.203 4.190 -2.618 1.00 97.81 82 ALA A C 1
ATOM 608 O O . ALA A 1 82 ? -3.484 4.724 -3.466 1.00 97.81 82 ALA A O 1
ATOM 609 N N . THR A 1 83 ? -4.514 2.891 -2.657 1.00 97.69 83 THR A N 1
ATOM 610 C CA . THR A 1 83 ? -4.069 1.971 -3.713 1.00 97.69 83 THR A CA 1
ATOM 611 C C . THR A 1 83 ? -4.723 2.294 -5.056 1.00 97.69 83 THR A C 1
ATOM 613 O O . THR A 1 83 ? -4.012 2.395 -6.055 1.00 97.69 83 THR A O 1
ATOM 616 N N . GLU A 1 84 ? -6.036 2.535 -5.082 1.00 97.75 84 GLU A N 1
ATOM 617 C CA . GLU A 1 84 ? -6.788 2.913 -6.288 1.00 97.75 84 GLU A CA 1
ATOM 618 C C . GLU A 1 84 ? -6.215 4.190 -6.923 1.00 97.75 84 GLU A C 1
ATOM 620 O O . GLU A 1 84 ? -5.917 4.209 -8.116 1.00 97.75 84 GLU A O 1
ATOM 625 N N . VAL A 1 85 ? -5.939 5.229 -6.123 1.00 98.12 85 VAL A N 1
ATOM 626 C CA . VAL A 1 85 ? -5.324 6.475 -6.619 1.00 98.12 85 VAL A CA 1
ATOM 627 C C . VAL A 1 85 ? -3.958 6.220 -7.265 1.00 98.12 85 VAL A C 1
ATOM 629 O O . VAL A 1 85 ? -3.646 6.792 -8.316 1.00 98.12 85 VAL A O 1
ATOM 632 N N . ALA A 1 86 ? -3.125 5.377 -6.649 1.00 98.12 86 ALA A N 1
ATOM 633 C CA . ALA A 1 86 ? -1.822 5.031 -7.205 1.00 98.12 86 ALA A CA 1
ATOM 634 C C 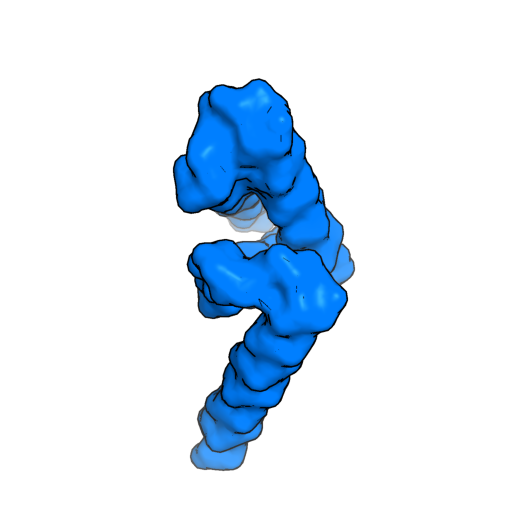. ALA A 1 86 ? -1.965 4.258 -8.528 1.00 98.12 86 ALA A C 1
ATOM 636 O O . ALA A 1 86 ? -1.287 4.595 -9.500 1.00 98.12 86 ALA A O 1
ATOM 637 N N . GLN A 1 87 ? -2.880 3.290 -8.598 1.00 97.81 87 GLN A N 1
ATOM 638 C CA . GLN A 1 87 ? -3.154 2.505 -9.806 1.00 97.81 87 GLN A CA 1
ATOM 639 C C . GLN A 1 87 ? -3.658 3.379 -10.957 1.00 97.81 87 GLN A C 1
ATOM 641 O O . GLN A 1 87 ? -3.088 3.342 -12.044 1.00 97.81 87 GLN A O 1
ATOM 646 N N . GLU A 1 88 ? -4.617 4.272 -10.710 1.00 97.81 88 GLU A N 1
ATOM 647 C CA . GLU A 1 88 ? -5.123 5.204 -11.726 1.00 97.81 88 GLU A CA 1
ATOM 648 C C . GLU A 1 88 ? -4.032 6.128 -12.299 1.00 97.81 88 GLU A C 1
ATOM 650 O O . GLU A 1 88 ? -4.080 6.549 -13.461 1.00 97.81 88 GLU A O 1
ATOM 655 N N . LEU A 1 89 ? -3.043 6.516 -11.487 1.00 97.56 89 LEU A N 1
ATOM 656 C CA . LEU A 1 89 ? -1.898 7.304 -11.952 1.00 97.56 89 LEU A CA 1
ATOM 657 C C . LEU A 1 89 ? -0.945 6.472 -12.820 1.00 97.56 89 LEU A C 1
ATOM 659 O O . LEU A 1 89 ? -0.452 6.977 -13.833 1.00 97.56 89 LEU A O 1
ATOM 663 N N . LEU A 1 90 ? -0.696 5.218 -12.441 1.00 97.25 90 LEU A N 1
ATOM 664 C CA . LEU A 1 90 ? 0.141 4.289 -13.199 1.00 97.25 90 LEU A CA 1
ATOM 665 C C . LEU A 1 90 ? -0.504 3.926 -14.544 1.00 97.25 90 LEU A C 1
ATOM 667 O O . LEU A 1 90 ? 0.166 3.986 -15.576 1.00 97.25 90 LEU A O 1
ATOM 671 N N . ASP A 1 91 ? -1.809 3.670 -14.570 1.00 96.38 91 ASP A N 1
ATOM 672 C CA . ASP A 1 91 ? -2.553 3.376 -15.798 1.00 96.38 91 ASP A CA 1
ATOM 673 C C . ASP A 1 91 ? -2.493 4.554 -16.774 1.00 96.38 91 ASP A C 1
ATOM 675 O O . ASP A 1 91 ? -2.103 4.403 -17.936 1.00 96.38 91 ASP A O 1
ATOM 679 N N . ARG A 1 92 ? -2.770 5.775 -16.293 1.00 96.00 92 ARG A N 1
ATOM 680 C CA . ARG A 1 92 ? -2.653 6.994 -17.112 1.00 96.00 92 ARG A CA 1
ATOM 681 C C . ARG A 1 92 ? -1.253 7.182 -17.684 1.00 96.00 92 ARG A C 1
ATOM 683 O O . ARG A 1 92 ? -1.114 7.601 -18.831 1.00 96.00 92 ARG A O 1
ATOM 690 N N . ARG A 1 93 ? -0.214 6.884 -16.901 1.00 94.31 93 ARG A N 1
ATOM 691 C CA . ARG A 1 93 ? 1.177 6.979 -17.354 1.00 94.31 93 ARG A CA 1
ATOM 692 C C . ARG A 1 93 ? 1.495 5.933 -18.420 1.00 94.31 93 ARG A C 1
ATOM 694 O O . ARG A 1 93 ? 2.140 6.276 -19.404 1.00 94.31 93 ARG A O 1
ATOM 701 N N . SER A 1 94 ? 1.016 4.705 -18.252 1.00 89.81 94 SER A N 1
ATOM 702 C CA . SER A 1 94 ? 1.193 3.626 -19.231 1.00 89.81 94 SER A CA 1
ATOM 703 C C . SER A 1 94 ? 0.574 3.987 -20.583 1.00 89.81 94 SER A C 1
ATOM 705 O O . SER A 1 94 ? 1.198 3.789 -21.620 1.00 89.81 94 SER A O 1
ATOM 707 N N . HIS A 1 95 ? -0.611 4.605 -20.572 1.00 85.44 95 HIS A N 1
ATOM 708 C CA . HIS A 1 95 ? -1.286 5.075 -21.786 1.00 85.44 95 HIS A CA 1
ATOM 709 C C . HIS A 1 95 ? -0.666 6.328 -22.420 1.00 85.44 95 HIS A C 1
ATOM 711 O O . HIS A 1 95 ? -0.886 6.568 -23.599 1.00 85.44 95 HIS A O 1
ATOM 717 N N . ALA A 1 96 ? 0.083 7.135 -21.665 1.00 76.75 96 ALA A N 1
ATOM 718 C CA . ALA A 1 96 ? 0.758 8.324 -22.193 1.00 76.75 96 ALA A CA 1
ATOM 719 C C . ALA A 1 96 ? 2.134 8.024 -22.818 1.00 76.75 96 ALA A C 1
ATOM 721 O O . ALA A 1 96 ? 2.692 8.882 -23.501 1.00 76.75 96 ALA A O 1
ATOM 722 N N . VAL A 1 97 ? 2.708 6.852 -22.529 1.00 61.31 97 VAL A N 1
ATOM 723 C CA . VAL A 1 97 ? 4.036 6.424 -23.006 1.00 61.31 97 VAL A CA 1
ATOM 724 C C . VAL A 1 97 ? 3.938 5.439 -24.186 1.00 61.31 97 VAL A C 1
ATOM 726 O O . VAL A 1 97 ? 4.939 5.231 -24.873 1.00 61.31 97 VA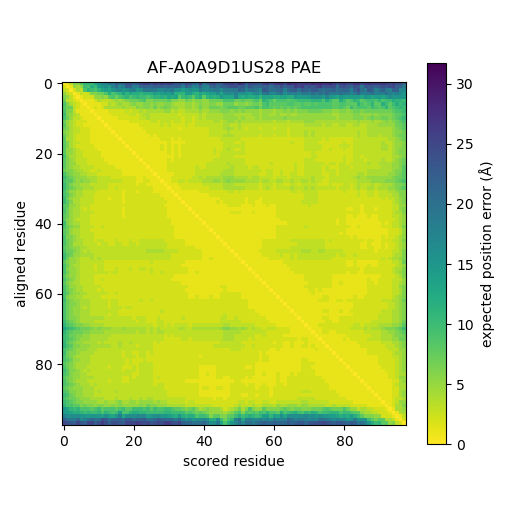L A O 1
ATOM 729 N N . GLY A 1 98 ? 2.757 4.861 -24.437 1.00 52.38 98 GLY A N 1
ATOM 730 C CA . GLY A 1 98 ? 2.448 4.060 -25.633 1.00 52.38 98 GLY A CA 1
ATOM 731 C C . GLY A 1 98 ? 1.947 4.907 -26.795 1.00 52.38 98 GLY A C 1
ATOM 732 O O . GLY A 1 98 ? 2.276 4.545 -27.946 1.00 52.38 98 GLY A O 1
#

Secondary structure (DSSP, 8-state):
-HHHHHHHHHHHHHHHHHHHHHHHTT-TTS---HHHHHHHHHHHHHHT-TTHHHHHHHHHHHHHHHHHHTTSS-HHHHHHHHHHHHHHHHHHHHHHH-

Foldseek 3Di:
DVVVVVVVVVVVVVVVVVCVVCVVVVNNVPPDDPVLLVVLLVLLCVQPNNVRSVVLSVVQQVQLVVCCVVVVDNSVVSSVVSSVVSVVVSVVSNVVVD

Solvent-accessible surface area (backbone atoms only — not comparable to full-atom values): 5408 Å² total; per-residue (Å²): 120,69,72,58,56,53,54,50,52,52,51,50,53,49,53,54,49,50,53,53,49,26,53,79,67,75,41,70,87,56,88,78,60,61,68,62,51,54,49,52,22,49,54,33,22,74,66,75,3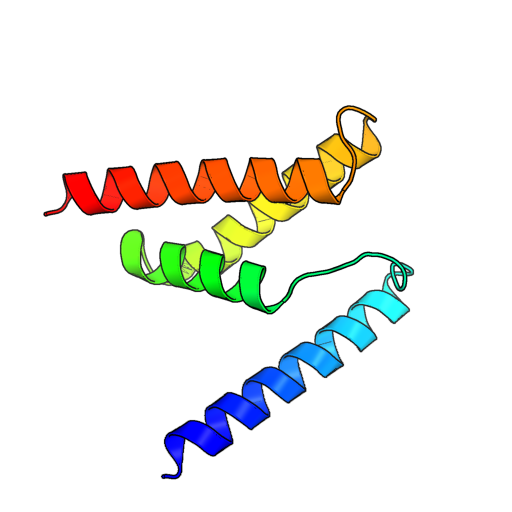9,68,77,36,16,66,55,50,52,50,52,30,51,50,51,12,51,52,30,35,76,70,68,75,34,54,59,69,59,22,40,50,53,37,48,51,57,52,48,58,53,48,52,54,49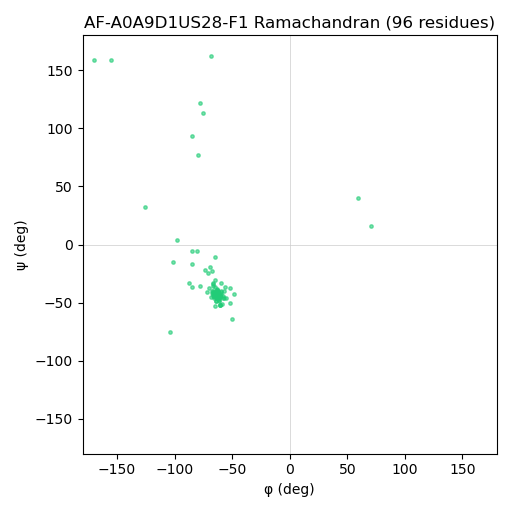,51,66,74,76,107

InterPro domains:
  IPR045598 Domain of unknown function DUF6457 [PF20058] (11-93)

Organism: NCBI:txid2838701

Sequence (98 aa):
MENTDEASAAREAIALWVEELKHHLEIDEVPIDVDAILKLAGEAAHTVVRPAAPVTTFITGYVAGLAQASGQAGYEEATRAATEVAQELLDRRSHAVG